Protein AF-A0A5N6TC69-F1 (afdb_monomer)

Organism: Aspergillus pseudotamarii (NCBI:txid132259)

Foldseek 3Di:
DDPPPQAFAEEEEQCVDPQNVVVVVVCVVPDPHHYHYHYPVPPDDLVPLVSLLVRCARHQEYEYPDDPLLPNLLSNLVSCLVNVHEYAYQNDHDPNSVVSNVVCVVSCVVSVYHYHYNCHVVVNVLVVVVCVVPVPPPDDDDDDDD

Solvent-accessible surface area (backbone atoms only — not comparable to full-atom values): 8397 Å² total; per-residue (Å²): 139,83,91,79,75,87,56,46,31,36,33,31,36,15,38,83,34,77,69,25,38,54,52,51,56,49,48,63,73,75,42,91,50,48,75,44,77,37,30,64,91,79,78,48,55,75,84,38,64,69,58,43,47,62,68,52,60,76,36,57,31,38,38,49,40,41,74,65,37,80,68,43,44,57,53,50,52,53,47,24,42,76,70,56,26,33,37,35,29,34,60,73,82,63,67,63,35,54,52,56,52,58,72,40,48,65,62,23,58,77,54,73,25,59,74,45,72,24,62,33,64,68,42,25,50,51,55,54,51,50,47,67,77,43,71,88,51,97,75,81,94,80,84,89,86,132

Secondary structure (DSSP, 8-state):
------PPPEEEESTTSHHHHHHHHHHHHH--PPEEEE-GGGT--TT-HHHHHHHHTT-SEEEE--S-HHHHHHHHHHHHHHHT--EEE---S-HHHHHHHHHTHHHHHHHT--EE---BTTTBHHHHHHHHHHTT-S--S-----

Structure (mmCIF, N/CA/C/O backbone):
data_AF-A0A5N6TC69-F1
#
_entry.id   AF-A0A5N6TC69-F1
#
loop_
_atom_site.group_PDB
_atom_site.id
_atom_site.type_symbol
_atom_site.label_atom_id
_atom_site.label_alt_id
_atom_site.label_comp_id
_atom_site.label_asym_id
_a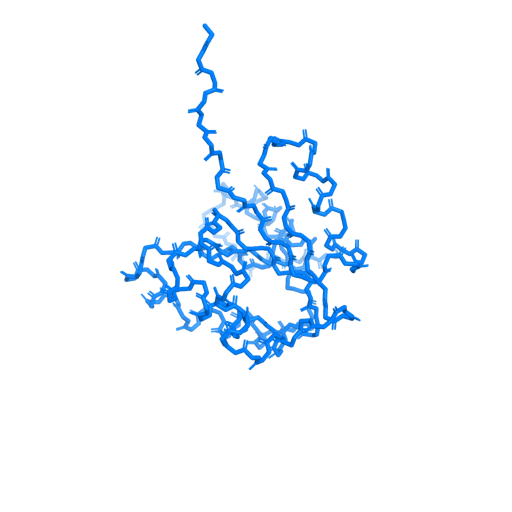tom_site.label_entity_id
_atom_site.label_seq_id
_atom_site.pdbx_PDB_ins_code
_atom_site.Cartn_x
_atom_site.Cartn_y
_atom_site.Cartn_z
_atom_site.occupancy
_atom_site.B_iso_or_equiv
_atom_site.auth_seq_id
_atom_site.auth_comp_id
_atom_site.auth_asym_id
_atom_site.auth_atom_id
_atom_site.pdbx_PDB_model_num
ATOM 1 N N . MET A 1 1 ? -5.296 34.365 -0.234 1.00 40.41 1 MET A N 1
ATOM 2 C CA . MET A 1 1 ? -5.367 33.098 -0.990 1.00 40.41 1 MET A CA 1
ATOM 3 C C . MET A 1 1 ? -3.948 32.595 -1.170 1.00 40.41 1 MET A C 1
ATOM 5 O O . MET A 1 1 ? -3.213 33.175 -1.954 1.00 40.41 1 MET A O 1
ATOM 9 N N . ALA A 1 2 ? -3.529 31.608 -0.386 1.00 43.78 2 ALA A N 1
ATOM 10 C CA . ALA A 1 2 ? -2.193 31.030 -0.484 1.00 43.78 2 ALA A CA 1
ATOM 11 C C . ALA A 1 2 ? -2.316 29.507 -0.371 1.00 43.78 2 ALA A C 1
ATOM 13 O O . ALA A 1 2 ? -2.024 28.937 0.669 1.00 43.78 2 ALA A O 1
ATOM 14 N N . ASN A 1 3 ? -2.798 28.858 -1.432 1.00 43.47 3 ASN A N 1
ATOM 15 C CA . ASN A 1 3 ? -2.672 27.408 -1.579 1.00 43.47 3 ASN A CA 1
ATOM 16 C C . ASN A 1 3 ? -1.522 27.147 -2.544 1.00 43.47 3 ASN A C 1
ATOM 18 O O . ASN A 1 3 ? -1.730 26.910 -3.727 1.00 43.47 3 ASN A O 1
ATOM 22 N N . ASN A 1 4 ? -0.301 27.262 -2.031 1.00 51.19 4 ASN A N 1
ATOM 23 C CA . ASN A 1 4 ? 0.877 26.765 -2.723 1.00 51.19 4 ASN A CA 1
ATOM 24 C C . ASN A 1 4 ? 1.661 25.857 -1.775 1.00 51.19 4 ASN A C 1
ATOM 26 O O . ASN A 1 4 ? 2.746 26.193 -1.313 1.00 51.19 4 ASN A O 1
ATOM 30 N N . THR A 1 5 ? 1.074 24.708 -1.447 1.00 54.47 5 THR A N 1
ATOM 31 C CA . THR A 1 5 ? 1.861 23.531 -1.095 1.00 54.47 5 THR A CA 1
ATOM 32 C C . THR A 1 5 ? 1.878 22.667 -2.344 1.00 54.47 5 THR A C 1
ATOM 34 O O . THR A 1 5 ? 0.860 22.115 -2.753 1.00 54.47 5 THR A O 1
ATOM 37 N N . ASN A 1 6 ? 3.028 22.620 -3.011 1.00 58.44 6 ASN A N 1
ATOM 38 C CA . ASN A 1 6 ? 3.256 21.694 -4.108 1.00 58.44 6 ASN A CA 1
ATOM 39 C C . ASN A 1 6 ? 3.176 20.276 -3.519 1.00 58.44 6 ASN A C 1
ATOM 41 O O . ASN A 1 6 ? 4.137 19.797 -2.914 1.00 58.44 6 ASN A O 1
ATOM 45 N N . SER A 1 7 ? 1.985 19.677 -3.550 1.00 83.06 7 SER A N 1
ATOM 46 C CA . SER A 1 7 ? 1.740 18.375 -2.938 1.00 83.06 7 SER A CA 1
ATOM 47 C C . SER A 1 7 ? 2.576 17.339 -3.676 1.00 83.06 7 SER A C 1
ATOM 49 O O . SER A 1 7 ? 2.543 17.281 -4.907 1.00 83.06 7 SER A O 1
ATOM 51 N N . LYS A 1 8 ? 3.366 16.556 -2.932 1.00 94.38 8 LYS A N 1
ATOM 52 C CA . LYS A 1 8 ? 4.186 15.496 -3.526 1.00 94.38 8 LYS A CA 1
ATOM 53 C C . LYS A 1 8 ? 3.281 14.529 -4.305 1.00 94.38 8 LYS A C 1
ATOM 55 O O . LYS A 1 8 ? 2.167 14.262 -3.847 1.00 94.38 8 LYS A O 1
ATOM 60 N N . PRO A 1 9 ? 3.736 13.992 -5.448 1.00 96.88 9 PRO A N 1
ATOM 61 C CA . PRO A 1 9 ? 2.902 13.121 -6.259 1.00 96.88 9 PRO A CA 1
ATOM 62 C C . PRO A 1 9 ? 2.558 11.822 -5.525 1.00 96.88 9 PRO A C 1
ATOM 64 O O . PRO A 1 9 ? 3.339 11.333 -4.706 1.00 96.88 9 PRO A O 1
ATOM 67 N N . VAL A 1 10 ? 1.406 11.244 -5.857 1.00 98.00 10 VAL A N 1
ATOM 68 C CA . VAL A 1 10 ? 1.040 9.877 -5.469 1.00 98.00 10 VAL A CA 1
ATOM 69 C C . VAL A 1 10 ? 1.337 8.960 -6.646 1.00 98.00 10 VAL A C 1
ATOM 71 O O . VAL A 1 10 ? 0.848 9.185 -7.755 1.00 98.00 10 VAL A O 1
ATOM 74 N N . VAL A 1 11 ? 2.156 7.941 -6.412 1.00 97.81 11 VAL A N 1
ATOM 75 C CA . VAL A 1 11 ? 2.563 6.979 -7.439 1.00 97.81 11 VAL A CA 1
ATOM 76 C C . VAL A 1 11 ? 1.712 5.726 -7.307 1.00 97.81 11 VAL A C 1
ATOM 78 O O . VAL A 1 11 ? 1.730 5.075 -6.269 1.00 97.81 11 VAL A O 1
ATOM 81 N N . PHE A 1 12 ? 0.996 5.371 -8.366 1.00 97.19 12 PHE A N 1
ATOM 82 C CA . PHE A 1 12 ? 0.217 4.142 -8.467 1.00 97.19 12 PHE A CA 1
ATOM 83 C C . PHE A 1 12 ? 0.959 3.148 -9.353 1.00 97.19 12 PHE A C 1
ATOM 85 O O . PHE A 1 12 ? 1.267 3.454 -10.505 1.00 97.19 12 PHE A O 1
ATOM 92 N N . ILE A 1 13 ? 1.219 1.954 -8.830 1.00 95.75 13 ILE A N 1
ATOM 93 C CA . ILE A 1 13 ? 1.836 0.843 -9.561 1.00 95.75 13 ILE A CA 1
ATOM 94 C C . ILE A 1 13 ? 0.754 -0.208 -9.826 1.00 95.75 13 ILE A C 1
ATOM 96 O O . ILE A 1 13 ? 0.066 -0.629 -8.900 1.00 95.75 13 ILE A O 1
ATOM 100 N N . GLY A 1 14 ? 0.589 -0.625 -11.082 1.00 94.19 14 GLY A N 1
ATOM 101 C CA . GLY A 1 14 ? -0.535 -1.466 -11.521 1.00 94.19 14 GLY A CA 1
ATOM 102 C C . GLY A 1 14 ? -1.787 -0.660 -11.862 1.00 94.19 14 GLY A C 1
ATOM 103 O O . GLY A 1 14 ? -2.903 -1.132 -11.662 1.00 94.19 14 GLY A O 1
ATOM 104 N N . ALA A 1 15 ? -1.617 0.587 -12.307 1.00 93.88 15 ALA A N 1
ATOM 105 C CA . ALA A 1 15 ? -2.705 1.541 -12.509 1.00 93.88 15 ALA A CA 1
ATOM 106 C C . ALA A 1 15 ? -3.722 1.136 -13.596 1.00 93.88 15 ALA A C 1
ATOM 108 O O . ALA A 1 15 ? -4.829 1.674 -13.604 1.00 93.88 15 ALA A O 1
ATOM 109 N N . ALA A 1 16 ? -3.390 0.197 -14.492 1.00 91.25 16 ALA A N 1
ATOM 110 C CA . ALA A 1 16 ? -4.341 -0.352 -15.462 1.00 91.25 16 ALA A CA 1
ATOM 111 C C . ALA A 1 16 ? -5.213 -1.478 -14.869 1.00 91.25 16 ALA A C 1
ATOM 113 O O . ALA A 1 16 ? -6.202 -1.881 -15.484 1.00 91.25 16 ALA A O 1
ATOM 114 N N . GLY A 1 17 ? -4.876 -1.981 -13.676 1.00 90.25 17 GLY A N 1
ATOM 115 C CA . GLY A 1 17 ? -5.646 -2.997 -12.966 1.00 90.25 17 GLY A CA 1
ATOM 116 C C . GLY A 1 17 ? -6.992 -2.475 -12.457 1.00 90.25 17 GLY A C 1
ATOM 117 O O . GLY A 1 17 ? -7.123 -1.320 -12.044 1.00 90.25 17 GLY A O 1
ATOM 118 N N . GLY A 1 18 ? -8.005 -3.348 -12.437 1.00 89.75 18 GLY A N 1
ATOM 119 C CA . GLY A 1 18 ? -9.372 -2.988 -12.042 1.00 89.75 18 GLY A CA 1
ATOM 120 C C . GLY A 1 18 ? -9.474 -2.387 -10.636 1.00 89.75 18 GLY A C 1
ATOM 121 O O . GLY A 1 18 ? -10.150 -1.374 -10.463 1.00 89.75 18 GLY A O 1
ATOM 122 N N . MET A 1 19 ? -8.761 -2.964 -9.660 1.00 87.88 19 MET A N 1
ATOM 123 C CA . MET A 1 19 ? -8.720 -2.462 -8.279 1.00 87.88 19 MET A CA 1
ATOM 124 C C . MET A 1 19 ? -7.999 -1.113 -8.181 1.00 87.88 19 MET A C 1
ATOM 126 O O . MET A 1 19 ? -8.542 -0.149 -7.640 1.00 87.88 19 MET A O 1
ATOM 130 N N . CYS A 1 20 ? -6.802 -1.014 -8.768 1.00 93.12 20 CYS A N 1
ATOM 131 C CA . CYS A 1 20 ? -5.991 0.201 -8.713 1.00 93.12 20 CYS A CA 1
ATOM 132 C C . CYS A 1 20 ? -6.689 1.388 -9.391 1.00 93.12 20 CYS A C 1
ATOM 134 O O . CYS A 1 20 ? -6.658 2.499 -8.865 1.00 93.12 20 CYS A O 1
ATOM 136 N N . ARG A 1 21 ? -7.416 1.155 -10.494 1.00 94.25 21 ARG A N 1
ATOM 137 C CA . ARG A 1 21 ? -8.233 2.182 -11.160 1.00 94.25 21 ARG A CA 1
ATOM 138 C C . ARG A 1 21 ? -9.231 2.840 -10.207 1.00 94.25 21 ARG A C 1
ATOM 140 O O . ARG A 1 21 ? -9.367 4.061 -10.222 1.00 94.25 21 ARG A O 1
ATOM 147 N N . VAL A 1 22 ? -9.911 2.061 -9.361 1.00 94.12 22 VAL A N 1
ATOM 148 C CA . VAL A 1 22 ? -10.863 2.614 -8.383 1.00 94.12 22 VAL A CA 1
ATOM 149 C C . VAL A 1 22 ? -10.138 3.522 -7.394 1.00 94.12 22 VAL A C 1
ATOM 151 O O . VAL A 1 22 ? -10.612 4.624 -7.125 1.00 94.12 22 VAL A O 1
ATOM 154 N N . ALA A 1 23 ? -8.971 3.114 -6.895 1.00 94.69 23 ALA A N 1
ATOM 155 C CA . ALA A 1 23 ? -8.173 3.954 -6.008 1.00 94.69 23 ALA A CA 1
ATOM 156 C C . ALA A 1 23 ? -7.714 5.248 -6.697 1.00 94.69 23 ALA A C 1
ATOM 158 O O . ALA A 1 23 ? -7.897 6.326 -6.134 1.00 94.69 23 ALA A O 1
ATOM 159 N N . VAL A 1 24 ? -7.220 5.171 -7.937 1.00 96.88 24 VAL A N 1
ATOM 160 C CA . VAL A 1 24 ? -6.846 6.345 -8.745 1.00 96.88 24 VAL A CA 1
ATOM 161 C C . VAL A 1 24 ? -8.017 7.324 -8.860 1.00 96.88 24 VAL A C 1
ATOM 163 O O . VAL A 1 24 ? -7.859 8.509 -8.573 1.00 96.88 24 VAL A O 1
ATOM 166 N N . GLU A 1 25 ? -9.213 6.843 -9.208 1.00 96.56 25 GLU A N 1
ATOM 167 C CA . GLU A 1 25 ? -10.413 7.682 -9.323 1.00 96.56 25 GLU A CA 1
ATOM 168 C C . GLU A 1 25 ? -10.809 8.336 -7.993 1.00 96.56 25 GLU A C 1
ATOM 170 O O . GLU A 1 25 ? -11.251 9.488 -7.970 1.00 96.56 25 GLU A O 1
ATOM 175 N N . ARG A 1 26 ? -10.669 7.618 -6.873 1.00 94.81 26 ARG A N 1
ATOM 176 C CA . ARG A 1 26 ? -10.972 8.150 -5.537 1.00 94.81 26 ARG A CA 1
ATOM 177 C C . ARG A 1 26 ? -9.966 9.224 -5.129 1.00 94.81 26 ARG A C 1
ATOM 179 O O . ARG A 1 26 ? -10.391 10.290 -4.691 1.00 94.81 26 ARG A O 1
ATOM 186 N N . PHE A 1 27 ? -8.671 8.996 -5.339 1.00 95.31 27 PHE A N 1
ATOM 187 C CA . PHE A 1 27 ? -7.624 9.982 -5.057 1.00 95.31 27 PHE A CA 1
ATOM 188 C C . PHE A 1 27 ? -7.741 11.227 -5.941 1.00 95.31 27 PHE A C 1
ATOM 190 O O . PHE A 1 27 ? -7.596 12.338 -5.431 1.00 95.31 27 PHE A O 1
ATOM 197 N N . ALA A 1 28 ? -8.068 11.061 -7.226 1.00 95.81 28 ALA A N 1
ATOM 198 C CA . ALA A 1 28 ? -8.297 12.172 -8.151 1.00 95.81 28 ALA A CA 1
ATOM 199 C C . ALA A 1 28 ? -9.479 13.062 -7.729 1.00 95.81 28 ALA A C 1
ATOM 201 O O . ALA A 1 28 ? -9.463 14.265 -7.961 1.00 95.81 28 ALA A O 1
ATOM 202 N N . LYS A 1 29 ? -10.512 12.478 -7.108 1.00 96.69 29 LYS A N 1
ATOM 203 C CA . LYS A 1 29 ? -11.674 13.221 -6.588 1.00 96.69 29 LYS A CA 1
ATOM 204 C C . LYS A 1 29 ? -11.414 13.856 -5.223 1.00 96.69 29 LYS A C 1
ATOM 206 O O . LYS A 1 29 ? -11.968 14.910 -4.934 1.00 96.69 29 LYS A O 1
ATOM 211 N N . ALA A 1 30 ? -10.629 13.197 -4.373 1.00 94.44 30 ALA A N 1
ATOM 212 C CA . ALA A 1 30 ? -10.425 13.595 -2.982 1.00 94.44 30 ALA A CA 1
ATOM 213 C C . ALA A 1 30 ? -9.209 14.511 -2.764 1.00 94.44 30 ALA A C 1
ATOM 215 O O . ALA A 1 30 ? -9.071 15.089 -1.688 1.00 94.44 30 ALA A O 1
ATOM 216 N N . SER A 1 31 ? -8.310 14.638 -3.745 1.00 91.62 31 SER A N 1
ATOM 217 C CA . SER A 1 31 ? -7.059 15.386 -3.600 1.00 91.62 31 SER A CA 1
ATOM 218 C C . SER A 1 31 ? -6.659 16.128 -4.877 1.00 91.62 31 SER A C 1
ATOM 220 O O . SER A 1 31 ? -7.016 15.725 -5.978 1.00 91.62 31 SER A O 1
ATOM 222 N N . ASN A 1 32 ? -5.848 17.179 -4.720 1.00 92.00 32 ASN A N 1
ATOM 223 C CA . ASN A 1 32 ? -5.200 17.899 -5.827 1.00 92.00 32 ASN A CA 1
ATOM 224 C C . ASN A 1 32 ? -3.755 17.419 -6.073 1.00 92.00 32 ASN A C 1
ATOM 226 O O . ASN A 1 32 ? -2.964 18.135 -6.686 1.00 92.00 32 ASN A O 1
ATOM 230 N N . ALA A 1 33 ? -3.364 16.265 -5.522 1.00 93.62 33 ALA A N 1
ATOM 231 C CA . ALA A 1 33 ? -2.020 15.736 -5.719 1.00 93.62 33 ALA A CA 1
ATOM 232 C C . ALA A 1 33 ? -1.826 15.317 -7.181 1.00 93.62 33 ALA A C 1
ATOM 234 O O . ALA A 1 33 ? -2.742 14.796 -7.819 1.00 93.62 33 ALA A O 1
ATOM 235 N N . GLN A 1 34 ? -0.618 15.508 -7.710 1.00 96.25 34 GLN A N 1
ATOM 236 C CA . GLN A 1 34 ? -0.263 14.927 -9.000 1.00 96.25 34 GLN A CA 1
ATOM 237 C C . GLN A 1 34 ? -0.294 13.398 -8.883 1.00 96.25 34 GLN A C 1
ATOM 239 O O . GLN A 1 34 ? 0.293 12.836 -7.960 1.00 96.25 34 GLN A O 1
ATOM 244 N N . LEU A 1 35 ? -0.952 12.722 -9.823 1.00 96.88 35 LEU A N 1
ATOM 245 C CA . LEU A 1 35 ? -0.998 11.262 -9.861 1.00 96.88 35 LEU A CA 1
ATOM 246 C C . LEU A 1 35 ? -0.040 10.757 -10.938 1.00 96.88 35 LEU A C 1
ATOM 248 O O . LEU A 1 35 ? -0.126 11.165 -12.097 1.00 96.88 35 LEU A O 1
ATOM 252 N N . VAL A 1 36 ? 0.871 9.871 -10.553 1.00 96.75 36 VAL A N 1
ATOM 253 C CA . VAL A 1 36 ? 1.778 9.175 -11.468 1.00 96.75 36 VAL A CA 1
ATOM 254 C C . VAL A 1 36 ? 1.263 7.755 -11.617 1.00 96.75 36 VAL A C 1
ATOM 256 O O . VAL A 1 36 ? 1.182 7.019 -10.638 1.00 96.75 36 VAL A O 1
ATOM 259 N N . LEU A 1 37 ? 0.880 7.384 -12.835 1.00 95.50 37 LEU A N 1
ATOM 260 C CA . LEU A 1 37 ? 0.262 6.096 -13.130 1.00 95.50 37 LEU A CA 1
ATOM 261 C C . LEU A 1 37 ? 1.267 5.217 -13.869 1.00 95.50 37 LEU A C 1
ATOM 263 O O . LEU A 1 37 ? 1.665 5.538 -14.988 1.00 95.50 37 LEU A O 1
ATOM 267 N N . ALA A 1 38 ? 1.672 4.117 -13.247 1.00 94.50 38 ALA A N 1
ATOM 268 C CA . ALA A 1 38 ? 2.571 3.135 -13.829 1.00 94.50 38 ALA A CA 1
ATOM 269 C C . ALA A 1 38 ? 1.915 1.755 -13.832 1.00 94.50 38 ALA A C 1
ATOM 271 O O . ALA A 1 38 ? 1.142 1.409 -12.938 1.00 94.50 38 ALA A O 1
ATOM 272 N N . ASP A 1 39 ? 2.234 0.949 -14.837 1.00 92.50 39 ASP A N 1
ATOM 273 C CA . ASP A 1 39 ? 1.696 -0.397 -14.973 1.00 92.50 39 ASP A CA 1
ATOM 274 C C . ASP A 1 39 ? 2.782 -1.369 -15.430 1.00 92.50 39 ASP A C 1
ATOM 276 O O . ASP A 1 39 ? 3.715 -0.992 -16.143 1.00 92.50 39 ASP A O 1
ATOM 280 N N . LEU A 1 40 ? 2.655 -2.631 -15.023 1.00 84.38 40 LEU A N 1
ATOM 281 C CA . LEU A 1 40 ? 3.614 -3.670 -15.397 1.00 84.38 40 LEU A CA 1
ATOM 282 C C . LEU A 1 40 ? 3.572 -3.960 -16.908 1.00 84.38 40 LEU A C 1
ATOM 284 O O . LEU A 1 40 ? 4.568 -4.385 -17.487 1.00 84.38 40 LEU A O 1
ATOM 288 N N . ASN A 1 41 ? 2.443 -3.676 -17.567 1.00 78.00 41 ASN A N 1
ATOM 289 C CA . ASN A 1 41 ? 2.247 -3.920 -18.996 1.00 78.00 41 ASN A CA 1
ATOM 290 C C . ASN A 1 41 ? 2.888 -2.863 -19.912 1.00 78.00 41 ASN A C 1
ATOM 292 O O . ASN A 1 41 ? 2.927 -3.057 -21.125 1.00 78.00 41 ASN A O 1
ATOM 296 N N . THR A 1 42 ? 3.370 -1.737 -19.373 1.00 66.88 42 THR A N 1
ATOM 297 C CA . THR A 1 42 ? 3.802 -0.572 -20.171 1.00 66.88 42 THR A CA 1
ATOM 298 C C . THR A 1 42 ? 5.301 -0.263 -20.084 1.00 66.88 42 THR A C 1
ATOM 300 O O . THR A 1 42 ? 5.710 0.799 -20.544 1.00 66.88 42 THR A O 1
ATOM 303 N N . ALA A 1 43 ? 6.105 -1.221 -19.586 1.00 68.75 43 ALA A N 1
ATOM 304 C CA . ALA A 1 43 ? 7.579 -1.233 -19.453 1.00 68.75 43 ALA A CA 1
ATOM 305 C C . ALA A 1 43 ? 8.155 -1.063 -18.032 1.00 68.75 43 ALA A C 1
ATOM 307 O O . ALA A 1 43 ? 9.377 -1.012 -17.879 1.00 68.75 43 ALA A O 1
ATOM 308 N N . LEU A 1 44 ? 7.329 -1.036 -16.980 1.00 77.19 44 LEU A N 1
ATOM 309 C CA . LEU A 1 44 ? 7.839 -1.121 -15.609 1.00 77.19 44 LEU A CA 1
ATOM 310 C C . LEU A 1 44 ? 8.091 -2.584 -15.222 1.00 77.19 44 LEU A C 1
ATOM 312 O O . LEU A 1 44 ? 7.151 -3.349 -15.024 1.00 77.19 44 LEU A O 1
ATOM 316 N N . ASN A 1 45 ? 9.358 -2.954 -15.033 1.00 82.38 45 ASN A N 1
ATOM 317 C CA . ASN A 1 45 ? 9.708 -4.169 -14.303 1.00 82.38 45 ASN A CA 1
ATOM 318 C C . ASN A 1 45 ? 9.805 -3.835 -12.800 1.00 82.38 45 ASN A C 1
ATOM 320 O O . ASN A 1 45 ? 10.732 -3.123 -12.414 1.00 82.38 45 ASN A O 1
ATOM 324 N N . PRO A 1 46 ? 8.903 -4.339 -11.936 1.00 75.75 46 PRO A N 1
ATOM 325 C CA . PRO A 1 46 ? 8.915 -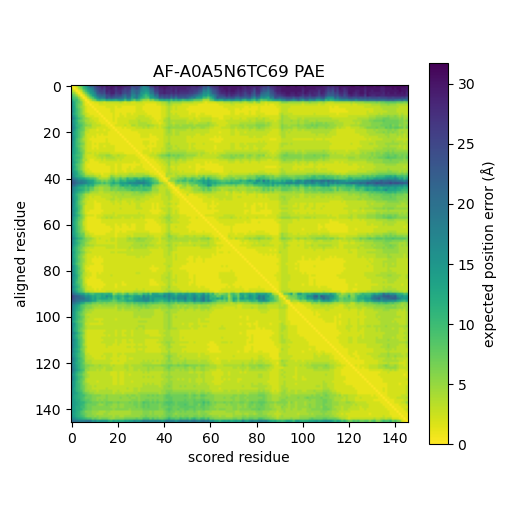4.017 -10.510 1.00 75.75 46 PRO A CA 1
ATOM 326 C C . PRO A 1 46 ? 10.076 -4.705 -9.772 1.00 75.75 46 PRO A C 1
ATOM 328 O O . PRO A 1 46 ? 10.359 -4.366 -8.628 1.00 75.75 46 PRO A O 1
ATOM 331 N N . PHE A 1 47 ? 10.757 -5.650 -10.431 1.00 85.12 47 PHE A N 1
ATOM 332 C CA . PHE A 1 47 ? 11.957 -6.324 -9.935 1.00 85.12 47 PHE A CA 1
ATOM 333 C C . PHE A 1 47 ? 13.254 -5.607 -10.338 1.00 85.12 47 PHE A C 1
ATOM 335 O O . PHE A 1 47 ? 14.329 -5.999 -9.893 1.00 85.12 47 PHE A O 1
ATOM 342 N N . ASP A 1 48 ? 13.180 -4.566 -11.174 1.00 91.06 48 ASP A N 1
ATOM 343 C CA . ASP A 1 48 ? 14.304 -3.656 -11.389 1.00 91.06 48 ASP A CA 1
ATOM 344 C C . ASP A 1 48 ? 14.284 -2.593 -10.285 1.00 91.06 48 ASP A C 1
ATOM 346 O O . ASP A 1 48 ? 13.566 -1.593 -10.360 1.00 91.06 48 ASP A O 1
ATOM 350 N N . GLU A 1 49 ? 15.093 -2.820 -9.250 1.00 90.94 49 GLU A N 1
ATOM 351 C CA . GLU A 1 49 ? 15.213 -1.927 -8.093 1.00 90.94 49 GLU A CA 1
ATOM 352 C C . GLU A 1 49 ? 15.552 -0.487 -8.494 1.00 90.94 49 GLU A C 1
ATOM 354 O O . GLU A 1 49 ? 15.038 0.465 -7.907 1.00 90.94 49 GLU A O 1
ATOM 359 N N . SER A 1 50 ? 16.384 -0.304 -9.524 1.00 92.19 50 SER A N 1
ATOM 360 C CA . SER A 1 50 ? 16.781 1.025 -9.986 1.00 92.19 50 SER A CA 1
ATOM 361 C C . SER A 1 50 ? 15.639 1.730 -10.713 1.00 92.19 50 SER A C 1
ATOM 363 O O . SER A 1 50 ? 15.452 2.937 -10.546 1.00 92.19 50 SER A O 1
ATOM 365 N N . ALA A 1 51 ? 14.866 1.004 -11.522 1.00 92.25 51 ALA A N 1
ATOM 366 C CA . ALA A 1 51 ? 13.670 1.547 -12.158 1.00 92.25 51 ALA A CA 1
ATOM 367 C C . ALA A 1 51 ? 12.599 1.908 -11.126 1.00 92.25 51 ALA A C 1
ATOM 369 O O . ALA A 1 51 ? 12.045 3.007 -11.191 1.00 92.25 51 ALA A O 1
ATOM 370 N N . LEU A 1 52 ? 12.364 1.034 -10.147 1.00 94.00 52 LEU A N 1
ATOM 371 C CA . LEU A 1 52 ? 11.406 1.265 -9.073 1.00 94.00 52 LEU A CA 1
ATOM 372 C C . LEU A 1 52 ? 11.804 2.471 -8.213 1.00 94.00 52 LEU A C 1
ATOM 374 O O . LEU A 1 52 ? 10.980 3.355 -7.991 1.00 94.00 52 LEU A O 1
ATOM 378 N N . ALA A 1 53 ? 13.073 2.569 -7.808 1.00 95.25 53 ALA A N 1
ATOM 379 C CA . ALA A 1 53 ? 13.584 3.704 -7.041 1.00 95.25 53 ALA A CA 1
ATOM 380 C C . ALA A 1 53 ? 13.438 5.036 -7.797 1.00 95.25 53 ALA A C 1
ATOM 382 O O . ALA A 1 53 ? 13.039 6.041 -7.206 1.00 95.25 53 ALA A O 1
ATOM 383 N N . ARG A 1 54 ? 13.711 5.051 -9.111 1.00 94.81 54 ARG A N 1
ATOM 384 C CA . ARG A 1 54 ? 13.490 6.239 -9.954 1.00 94.81 54 ARG A CA 1
ATOM 385 C C . ARG A 1 54 ? 12.014 6.611 -10.045 1.00 94.81 54 ARG A C 1
ATOM 387 O O . ARG A 1 54 ? 11.697 7.793 -9.982 1.00 94.81 54 ARG A O 1
ATOM 394 N N . LEU A 1 55 ? 11.133 5.623 -10.196 1.00 95.44 55 LEU A N 1
ATOM 395 C CA . LEU A 1 55 ? 9.694 5.842 -10.325 1.00 95.44 55 LEU A CA 1
ATOM 396 C C . LEU A 1 55 ? 9.092 6.469 -9.062 1.00 95.44 55 LEU A C 1
ATOM 398 O O . LEU A 1 55 ? 8.296 7.399 -9.164 1.00 95.44 55 LEU A O 1
ATOM 402 N N . ILE A 1 56 ? 9.455 5.959 -7.883 1.00 96.75 56 ILE A N 1
ATOM 403 C CA . ILE A 1 56 ? 8.873 6.422 -6.615 1.00 96.75 56 ILE A CA 1
ATOM 404 C C . ILE A 1 56 ? 9.571 7.667 -6.056 1.00 96.75 56 ILE A C 1
ATOM 406 O O . ILE A 1 56 ? 9.071 8.281 -5.117 1.00 96.75 56 ILE A O 1
ATOM 410 N N . GLY A 1 57 ? 10.728 8.048 -6.602 1.00 96.62 57 GLY A N 1
ATOM 411 C CA . GLY A 1 57 ? 11.558 9.135 -6.092 1.00 96.62 57 GLY A CA 1
ATOM 412 C C . GLY A 1 57 ? 10.791 10.450 -5.920 1.00 96.62 57 GLY A C 1
ATOM 413 O O . GLY A 1 57 ? 10.258 11.011 -6.872 1.00 96.62 57 GLY A O 1
ATOM 414 N N . GLY A 1 58 ? 10.756 10.965 -4.688 1.00 95.62 58 GLY A N 1
ATOM 415 C CA . GLY A 1 58 ? 10.077 12.223 -4.360 1.00 95.62 58 GLY A CA 1
ATOM 416 C C . GLY A 1 58 ? 8.559 12.118 -4.175 1.00 95.62 58 GLY A C 1
ATOM 417 O O . GLY A 1 58 ? 7.928 13.137 -3.885 1.00 95.62 58 GLY A O 1
ATOM 418 N N . ALA A 1 59 ? 7.976 10.920 -4.285 1.00 98.06 59 ALA A N 1
ATOM 419 C CA . ALA A 1 59 ? 6.559 10.697 -4.027 1.00 98.06 59 ALA A CA 1
ATOM 420 C C . ALA A 1 59 ? 6.175 10.989 -2.567 1.00 98.06 59 ALA A C 1
ATOM 422 O O . ALA A 1 59 ? 6.985 10.911 -1.639 1.00 98.06 59 ALA A O 1
ATOM 423 N N . GLY A 1 60 ? 4.912 11.362 -2.373 1.00 97.50 60 GLY A N 1
ATOM 424 C CA . GLY A 1 60 ? 4.290 11.508 -1.058 1.00 97.50 60 GLY A CA 1
ATOM 425 C C . GLY A 1 60 ? 3.688 10.202 -0.547 1.00 97.50 60 GLY A C 1
ATOM 426 O O . GLY A 1 60 ? 3.555 10.029 0.659 1.00 97.50 60 GLY A O 1
ATOM 427 N N . LEU A 1 61 ? 3.338 9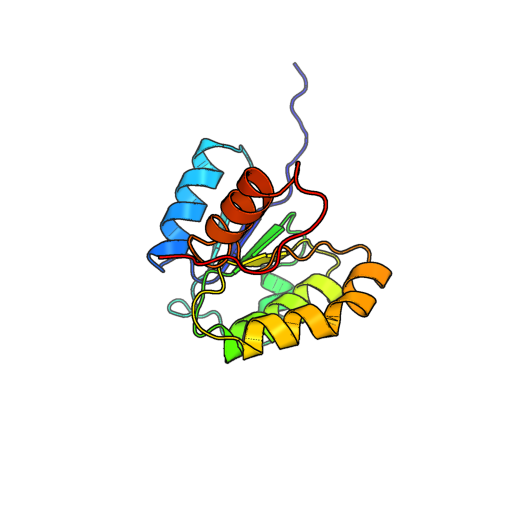.299 -1.464 1.00 98.12 61 LEU A N 1
ATOM 428 C CA . LEU A 1 61 ? 2.760 7.988 -1.197 1.00 98.12 61 LEU A CA 1
ATOM 429 C C . LEU A 1 61 ? 2.972 7.097 -2.425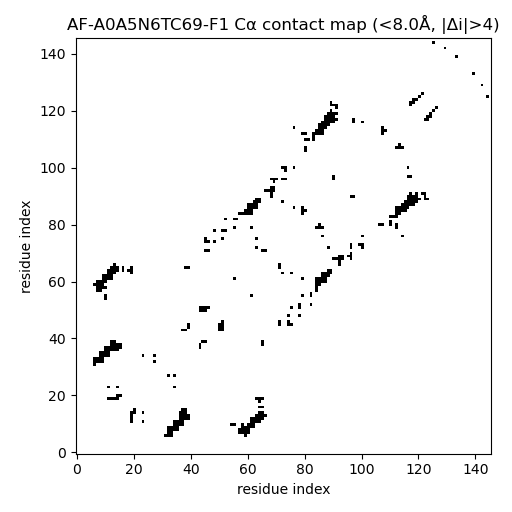 1.00 98.12 61 LEU A C 1
ATOM 431 O O . LEU A 1 61 ? 2.827 7.561 -3.560 1.00 98.12 61 LEU A O 1
ATOM 435 N N . VAL A 1 62 ? 3.264 5.822 -2.188 1.00 98.12 62 VAL A N 1
ATOM 436 C CA . VAL A 1 62 ? 3.214 4.766 -3.203 1.00 98.12 62 VAL A CA 1
ATOM 437 C C . VAL A 1 62 ? 2.017 3.867 -2.918 1.00 98.12 62 VAL A C 1
ATOM 439 O O . VAL A 1 62 ? 1.863 3.378 -1.803 1.00 98.12 62 VAL A O 1
ATOM 442 N N . VAL A 1 63 ? 1.183 3.649 -3.932 1.00 97.69 63 VAL A N 1
ATOM 443 C CA . VAL A 1 63 ? 0.037 2.738 -3.906 1.00 97.69 63 VAL A CA 1
ATOM 444 C C . VAL A 1 63 ? 0.332 1.550 -4.819 1.00 97.69 63 VAL A C 1
ATOM 446 O O . VAL A 1 63 ? 0.442 1.711 -6.039 1.00 97.69 63 VAL A O 1
ATOM 449 N N . LEU A 1 64 ? 0.453 0.353 -4.246 1.00 95.94 64 LEU A N 1
ATOM 450 C CA . LEU A 1 64 ? 0.650 -0.884 -4.994 1.00 95.94 64 LEU A CA 1
ATOM 451 C C . LEU A 1 64 ? -0.690 -1.583 -5.262 1.00 95.94 64 LEU A C 1
ATOM 453 O O . LEU A 1 64 ? -1.302 -2.200 -4.390 1.00 95.94 64 LEU A O 1
ATOM 457 N N . GLY A 1 65 ? -1.108 -1.534 -6.522 1.00 94.44 65 GLY A N 1
ATOM 458 C CA . GLY A 1 65 ? -2.239 -2.280 -7.071 1.00 94.44 65 GLY A CA 1
ATOM 459 C C . GLY A 1 65 ? -1.833 -3.352 -8.087 1.00 94.44 65 GLY A C 1
ATOM 460 O O . GLY A 1 65 ? -2.683 -3.806 -8.848 1.00 94.44 65 GLY A O 1
ATOM 461 N N . ALA A 1 66 ? -0.545 -3.707 -8.156 1.00 91.69 66 ALA A N 1
ATOM 462 C CA . ALA A 1 66 ? -0.011 -4.671 -9.113 1.00 91.69 66 ALA A CA 1
ATOM 463 C C . ALA A 1 66 ? 0.230 -6.033 -8.451 1.00 91.69 66 ALA A C 1
ATOM 465 O O . ALA A 1 66 ? 1.226 -6.200 -7.749 1.00 91.69 66 ALA A O 1
ATOM 466 N N . GLY A 1 67 ? -0.651 -7.004 -8.700 1.00 88.50 67 GLY A N 1
ATOM 467 C CA . GLY A 1 67 ? -0.422 -8.406 -8.339 1.00 88.50 67 GLY A CA 1
ATOM 468 C C . GLY A 1 67 ? 0.559 -9.120 -9.292 1.00 88.50 67 GLY A C 1
ATOM 469 O O . GLY A 1 67 ? 0.916 -8.570 -10.340 1.00 88.50 67 GLY A O 1
ATOM 470 N N . PRO A 1 68 ? 0.992 -10.355 -8.968 1.00 90.38 68 PRO A N 1
ATOM 471 C CA . PRO A 1 68 ? 0.683 -11.093 -7.738 1.00 90.38 68 PRO A CA 1
ATOM 472 C C . PRO A 1 68 ? 1.467 -10.552 -6.530 1.00 90.38 68 PRO A C 1
ATOM 474 O O . PRO A 1 68 ? 2.691 -10.380 -6.606 1.00 90.38 68 PRO A O 1
ATOM 477 N N . TYR A 1 69 ? 0.778 -10.314 -5.412 1.00 90.44 69 TYR A N 1
ATOM 478 C CA . TYR A 1 69 ? 1.344 -9.621 -4.247 1.00 90.44 69 TYR A CA 1
ATOM 479 C C . TYR A 1 69 ? 2.479 -10.382 -3.550 1.00 90.44 69 TYR A C 1
ATOM 481 O O . TYR A 1 69 ? 3.450 -9.734 -3.144 1.00 90.44 69 TYR A O 1
ATOM 489 N N . ALA A 1 70 ? 2.463 -11.724 -3.544 1.00 88.81 70 ALA A N 1
ATOM 490 C CA . ALA A 1 70 ? 3.598 -12.567 -3.139 1.00 88.81 70 ALA A CA 1
ATOM 491 C C . ALA A 1 70 ? 4.941 -12.160 -3.767 1.00 88.81 70 ALA A C 1
ATOM 493 O O . ALA A 1 70 ? 6.001 -12.423 -3.200 1.00 88.81 70 ALA A O 1
ATOM 494 N N . LYS A 1 71 ? 4.924 -11.548 -4.959 1.00 89.88 71 LYS A N 1
ATOM 495 C CA . LYS A 1 71 ? 6.142 -11.139 -5.669 1.00 89.88 71 LYS A CA 1
ATOM 496 C C . LYS A 1 71 ? 6.373 -9.636 -5.629 1.00 89.88 71 LYS A C 1
ATOM 498 O O . LYS A 1 71 ? 7.519 -9.209 -5.549 1.00 89.88 71 LYS A O 1
ATOM 503 N N . THR A 1 72 ? 5.318 -8.836 -5.734 1.00 91.94 72 THR A N 1
ATOM 504 C CA . THR A 1 72 ? 5.436 -7.386 -5.942 1.00 91.94 72 THR A CA 1
ATOM 505 C C . THR A 1 72 ? 5.471 -6.585 -4.643 1.00 91.94 72 THR A C 1
ATOM 507 O O . THR A 1 72 ? 6.124 -5.542 -4.611 1.00 91.94 72 THR A O 1
ATOM 510 N N . SER A 1 73 ? 4.836 -7.069 -3.568 1.00 93.12 73 SER A N 1
ATOM 511 C CA . SER A 1 73 ? 4.723 -6.331 -2.301 1.00 93.12 73 SER A CA 1
ATOM 512 C C . SER A 1 73 ? 6.082 -6.142 -1.625 1.00 93.12 73 SER A C 1
ATOM 514 O O . SER A 1 73 ? 6.484 -5.014 -1.341 1.00 93.12 73 SER A O 1
ATOM 516 N N . HIS A 1 74 ? 6.860 -7.217 -1.449 1.00 93.56 74 HIS A N 1
ATOM 517 C CA . HIS A 1 74 ? 8.134 -7.133 -0.727 1.00 93.56 74 HIS A CA 1
ATOM 518 C C . HIS A 1 74 ? 9.152 -6.161 -1.371 1.00 93.56 74 HIS A C 1
ATOM 520 O O . HIS A 1 74 ? 9.659 -5.290 -0.655 1.00 93.56 74 HIS A O 1
ATOM 526 N N . PRO A 1 75 ? 9.421 -6.210 -2.696 1.00 94.50 75 PRO A N 1
ATOM 527 C CA . PRO A 1 75 ? 10.277 -5.218 -3.351 1.00 94.50 75 PRO A CA 1
ATOM 528 C C . PRO A 1 75 ? 9.750 -3.784 -3.217 1.00 94.50 75 PRO A C 1
ATOM 530 O O . PRO A 1 75 ? 10.528 -2.865 -2.953 1.00 94.50 75 PRO A O 1
ATOM 533 N N . ALA A 1 76 ? 8.433 -3.582 -3.342 1.00 95.44 76 ALA A N 1
ATOM 534 C CA . ALA A 1 76 ? 7.819 -2.263 -3.215 1.00 95.44 76 ALA A CA 1
ATOM 535 C C . ALA A 1 76 ? 7.974 -1.686 -1.802 1.00 95.44 76 ALA A C 1
ATOM 537 O O . ALA A 1 76 ? 8.396 -0.537 -1.657 1.00 95.44 76 ALA A O 1
ATOM 538 N N . VAL A 1 77 ? 7.718 -2.486 -0.763 1.00 96.62 77 VAL A N 1
ATOM 539 C CA . VAL A 1 77 ? 7.902 -2.082 0.638 1.00 96.62 77 VAL A CA 1
ATOM 540 C C . VAL A 1 77 ? 9.365 -1.734 0.914 1.00 96.62 77 VAL A C 1
ATOM 542 O O . VAL A 1 77 ? 9.640 -0.669 1.466 1.00 96.62 77 VAL A O 1
ATOM 545 N N . LYS A 1 78 ? 10.322 -2.570 0.486 1.00 97.25 78 LYS A N 1
ATOM 546 C CA . LYS A 1 78 ? 11.761 -2.297 0.666 1.00 97.25 78 LYS A CA 1
ATOM 547 C C . LYS A 1 78 ? 12.191 -1.003 -0.024 1.00 97.25 78 LYS A C 1
ATOM 549 O O . LYS A 1 78 ? 12.905 -0.205 0.584 1.00 97.25 78 LYS A O 1
ATOM 554 N N . ALA A 1 79 ? 11.724 -0.763 -1.249 1.00 97.12 79 ALA A N 1
ATOM 555 C CA . ALA A 1 79 ? 12.000 0.477 -1.969 1.00 97.12 79 ALA A CA 1
ATOM 556 C C . ALA A 1 79 ? 11.412 1.701 -1.244 1.00 97.12 79 ALA A C 1
ATOM 558 O O . ALA A 1 79 ? 12.090 2.719 -1.105 1.00 97.12 79 ALA A O 1
ATOM 559 N N . CYS A 1 80 ? 10.188 1.591 -0.723 1.00 98.38 80 CYS A N 1
ATOM 560 C CA . CYS A 1 80 ? 9.530 2.654 0.038 1.00 98.38 80 CYS A CA 1
AT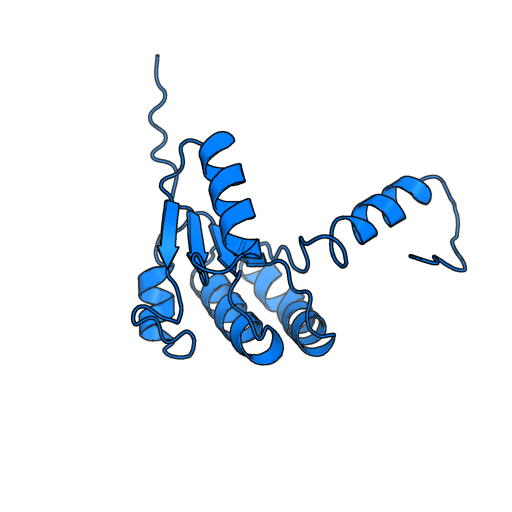OM 561 C C . CYS A 1 80 ? 10.256 2.968 1.353 1.00 98.38 80 CYS A C 1
ATOM 563 O O . CYS A 1 80 ? 10.493 4.138 1.654 1.00 98.38 80 CYS A O 1
ATOM 565 N N . ILE A 1 81 ? 10.684 1.945 2.100 1.00 98.38 81 ILE A N 1
ATOM 566 C CA . ILE A 1 81 ? 11.494 2.111 3.315 1.00 98.38 81 ILE A CA 1
ATOM 567 C C . ILE A 1 81 ? 12.810 2.824 2.985 1.00 98.38 81 ILE A C 1
ATOM 569 O O . ILE A 1 81 ? 13.136 3.833 3.614 1.00 98.38 81 ILE A O 1
ATOM 573 N N . ALA A 1 82 ? 13.536 2.352 1.967 1.00 98.00 82 ALA A N 1
ATOM 574 C CA . ALA A 1 82 ? 14.808 2.939 1.549 1.00 98.00 82 ALA A CA 1
ATOM 575 C C . ALA A 1 82 ? 14.658 4.406 1.105 1.00 98.00 82 ALA A C 1
ATOM 577 O O . ALA A 1 82 ? 15.489 5.250 1.442 1.00 98.00 82 ALA A O 1
ATOM 578 N N . ALA A 1 83 ? 13.575 4.726 0.392 1.00 97.75 83 ALA A N 1
ATOM 579 C CA . ALA A 1 83 ? 13.268 6.077 -0.068 1.00 97.75 83 ALA A CA 1
ATOM 580 C C . ALA A 1 83 ? 12.629 6.975 1.011 1.00 97.75 83 ALA A C 1
ATOM 582 O O . ALA A 1 83 ? 12.477 8.178 0.791 1.00 97.75 83 ALA A O 1
ATOM 583 N N . ARG A 1 84 ? 12.265 6.413 2.171 1.00 98.25 84 ARG A N 1
ATOM 584 C CA . ARG A 1 84 ? 11.465 7.051 3.229 1.00 98.25 84 ARG A CA 1
ATOM 585 C C . ARG A 1 84 ? 10.115 7.590 2.745 1.00 98.25 84 ARG A C 1
ATOM 587 O O . ARG A 1 84 ? 9.746 8.730 3.033 1.00 98.25 84 ARG A O 1
ATOM 594 N N . ILE A 1 85 ? 9.385 6.774 1.991 1.00 98.50 85 ILE A N 1
ATOM 595 C CA . ILE A 1 85 ? 8.097 7.129 1.388 1.00 98.50 85 ILE A CA 1
ATOM 596 C C . ILE A 1 85 ? 7.002 6.217 1.953 1.00 98.50 85 ILE A C 1
ATOM 598 O O . ILE A 1 85 ? 7.194 5.005 1.964 1.00 98.50 85 ILE A O 1
ATOM 602 N N . PRO A 1 86 ? 5.861 6.767 2.412 1.00 98.44 86 PRO A N 1
ATOM 603 C CA . PRO A 1 86 ? 4.694 5.982 2.802 1.00 98.44 86 PRO A CA 1
ATOM 604 C C . PRO A 1 86 ? 4.255 4.984 1.731 1.00 98.44 86 PRO A C 1
ATOM 606 O O . PRO A 1 86 ? 4.280 5.289 0.536 1.00 98.44 86 PRO A O 1
ATOM 609 N N . TYR A 1 87 ? 3.785 3.824 2.175 1.00 98.19 87 TYR A N 1
ATOM 610 C CA . TYR A 1 87 ? 3.327 2.741 1.310 1.00 98.19 87 TYR A CA 1
ATOM 611 C C . TYR A 1 87 ? 1.887 2.351 1.638 1.00 98.19 87 TYR A C 1
ATOM 613 O O . TYR A 1 87 ? 1.520 2.301 2.812 1.00 98.19 87 TYR A O 1
ATOM 621 N N . LEU A 1 88 ? 1.099 2.041 0.611 1.00 96.88 88 LEU A N 1
ATOM 622 C CA . LEU A 1 88 ? -0.234 1.460 0.726 1.00 96.88 88 LEU A CA 1
ATOM 623 C C . LEU A 1 88 ? -0.425 0.347 -0.308 1.00 96.88 88 LEU A C 1
ATOM 625 O O . LEU A 1 88 ? -0.030 0.506 -1.462 1.00 96.88 88 LEU A O 1
ATOM 629 N N . ASP A 1 89 ? -1.096 -0.740 0.064 1.00 95.19 89 ASP A N 1
ATOM 630 C CA . ASP A 1 89 ? -1.577 -1.751 -0.881 1.00 95.19 89 ASP A CA 1
ATOM 631 C C . ASP A 1 89 ? -2.979 -2.264 -0.543 1.00 95.19 89 ASP A C 1
ATOM 633 O O . ASP A 1 89 ? -3.557 -1.909 0.483 1.00 95.19 89 ASP A O 1
ATOM 637 N N . PHE A 1 90 ? -3.549 -3.065 -1.444 1.00 91.81 90 PHE A N 1
ATOM 638 C CA . PHE A 1 90 ? -4.847 -3.723 -1.240 1.00 91.81 90 PHE A CA 1
ATOM 639 C C . PHE A 1 90 ? -4.711 -5.166 -0.750 1.00 91.81 90 PHE A C 1
ATOM 641 O O . PHE A 1 90 ? -5.675 -5.680 -0.202 1.00 91.81 90 PHE A O 1
ATOM 648 N N . ASN A 1 91 ? -3.529 -5.755 -0.967 1.00 79.31 91 ASN A N 1
ATOM 649 C CA . ASN A 1 91 ? -3.121 -7.137 -0.723 1.00 79.31 91 ASN A CA 1
ATOM 650 C C . ASN A 1 91 ? -4.259 -8.140 -0.441 1.00 79.31 91 ASN A C 1
ATOM 652 O O . ASN A 1 91 ? -4.635 -8.336 0.711 1.00 79.31 91 ASN A O 1
ATOM 656 N N . ASP A 1 92 ? -4.766 -8.770 -1.502 1.00 70.25 92 ASP A N 1
ATOM 657 C CA . ASP A 1 92 ? -5.955 -9.646 -1.491 1.00 70.25 92 ASP A CA 1
ATOM 658 C C . ASP A 1 92 ? -5.609 -11.134 -1.731 1.00 70.25 92 ASP A C 1
ATOM 660 O O . ASP A 1 92 ? -6.443 -12.020 -1.582 1.00 70.25 92 ASP A O 1
ATOM 664 N N . ASP A 1 93 ? -4.363 -11.437 -2.113 1.00 67.31 93 ASP A N 1
ATOM 665 C CA . ASP A 1 93 ? -4.070 -12.716 -2.771 1.00 67.31 93 ASP A CA 1
ATOM 666 C C . ASP A 1 93 ? -3.488 -13.792 -1.833 1.00 67.31 93 ASP A C 1
ATOM 668 O O . ASP A 1 93 ? -3.705 -14.981 -2.078 1.00 67.31 93 ASP A O 1
ATOM 672 N N . ASP A 1 94 ? -2.722 -13.422 -0.793 1.00 73.56 94 ASP A N 1
ATOM 673 C CA . ASP A 1 94 ? -1.978 -14.402 0.012 1.00 73.56 94 ASP A CA 1
ATOM 674 C C . ASP A 1 94 ? -1.537 -13.926 1.418 1.00 73.56 94 ASP A C 1
ATOM 676 O O . ASP A 1 94 ? -1.415 -12.734 1.722 1.00 73.56 94 ASP A O 1
ATOM 680 N N . VAL A 1 95 ? -1.296 -14.895 2.310 1.00 84.38 95 VAL A N 1
ATOM 681 C CA . VAL A 1 95 ? -0.850 -14.658 3.697 1.00 84.38 95 VAL A CA 1
ATOM 682 C C . VAL A 1 95 ? 0.637 -14.294 3.730 1.00 84.38 95 VAL A C 1
ATOM 684 O O . VAL A 1 95 ? 1.078 -13.504 4.571 1.00 84.38 95 VAL A O 1
ATOM 687 N N . GLU A 1 96 ? 1.416 -14.849 2.808 1.00 88.75 96 GLU A N 1
ATOM 688 C CA . GLU A 1 96 ? 2.866 -14.742 2.727 1.00 88.75 96 GLU A CA 1
ATOM 689 C C . GLU A 1 96 ? 3.338 -13.296 2.537 1.00 88.75 96 GLU A C 1
ATOM 691 O O . GLU A 1 96 ? 4.257 -12.849 3.223 1.00 88.75 96 GLU A O 1
ATOM 696 N N . SER A 1 97 ? 2.700 -12.533 1.654 1.00 88.12 97 SER A N 1
ATOM 697 C CA . SER A 1 97 ? 2.994 -11.115 1.419 1.00 88.12 97 SER A CA 1
ATOM 698 C C . SER A 1 97 ? 2.691 -10.254 2.647 1.00 88.12 97 SER A C 1
ATOM 700 O O . SER A 1 97 ? 3.499 -9.393 3.006 1.00 88.12 97 SER A O 1
ATOM 702 N N . THR A 1 98 ? 1.594 -10.536 3.359 1.00 90.44 98 THR A N 1
ATOM 703 C CA . THR A 1 98 ? 1.263 -9.869 4.628 1.00 90.44 98 THR A CA 1
ATOM 704 C C . THR A 1 98 ? 2.325 -10.170 5.684 1.00 90.44 98 THR A C 1
ATOM 706 O O . THR A 1 98 ? 2.854 -9.254 6.314 1.00 90.44 98 THR A O 1
ATOM 709 N N . GLN A 1 99 ? 2.705 -11.439 5.852 1.00 92.50 99 GLN A N 1
ATOM 710 C CA . GLN A 1 99 ? 3.761 -11.840 6.786 1.00 92.50 99 GLN A CA 1
ATOM 711 C C . GLN A 1 99 ? 5.113 -11.209 6.433 1.00 92.50 99 GLN A C 1
ATOM 713 O O . GLN A 1 99 ? 5.818 -10.722 7.321 1.00 92.50 99 GLN A O 1
ATOM 718 N N . ALA A 1 100 ? 5.463 -11.162 5.146 1.00 92.12 100 ALA A N 1
ATOM 719 C CA . ALA A 1 100 ? 6.693 -10.544 4.668 1.00 92.12 100 ALA A CA 1
ATOM 720 C C . ALA A 1 100 ? 6.730 -9.035 4.954 1.00 92.12 100 ALA A C 1
ATOM 7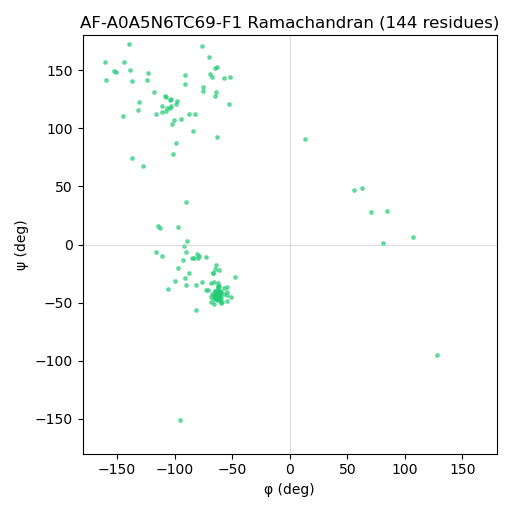22 O O . ALA A 1 100 ? 7.771 -8.521 5.365 1.00 92.12 100 ALA A O 1
ATOM 723 N N . ALA A 1 101 ? 5.611 -8.324 4.787 1.00 92.56 101 ALA A N 1
ATOM 724 C CA . ALA A 1 101 ? 5.515 -6.911 5.144 1.00 92.56 101 ALA A CA 1
ATOM 725 C C . ALA A 1 101 ? 5.594 -6.698 6.667 1.00 92.56 101 ALA A C 1
ATOM 727 O O . ALA A 1 101 ? 6.331 -5.827 7.133 1.00 92.56 101 ALA A O 1
ATOM 728 N N . LEU A 1 102 ? 4.914 -7.533 7.462 1.00 94.38 102 LEU A N 1
ATOM 729 C CA . LEU A 1 102 ? 4.969 -7.478 8.928 1.00 94.38 102 LEU A CA 1
ATOM 730 C C . LEU A 1 102 ? 6.381 -7.737 9.471 1.00 94.38 102 LEU A C 1
ATOM 732 O O . LEU A 1 102 ? 6.794 -7.081 10.432 1.00 94.38 102 LEU A O 1
ATOM 736 N N . ALA A 1 103 ? 7.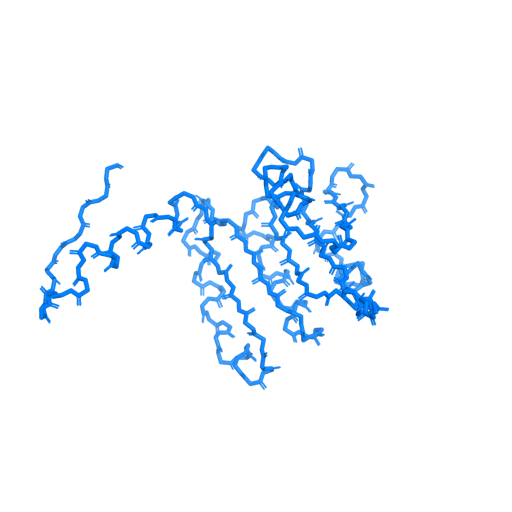160 -8.615 8.835 1.00 96.81 103 ALA A N 1
ATOM 737 C CA . ALA A 1 103 ? 8.558 -8.862 9.194 1.00 96.81 103 ALA A CA 1
ATOM 738 C C . ALA A 1 103 ? 9.451 -7.609 9.057 1.00 96.81 103 ALA A C 1
ATOM 740 O O . ALA A 1 103 ? 10.477 -7.503 9.731 1.00 96.81 103 ALA A O 1
ATOM 741 N N . LEU A 1 104 ? 9.042 -6.624 8.246 1.00 97.00 104 LEU A N 1
ATOM 742 C CA . LEU A 1 104 ? 9.746 -5.352 8.053 1.00 97.00 104 LEU A CA 1
ATOM 743 C C . LEU A 1 104 ? 9.312 -4.253 9.038 1.00 97.00 104 LEU A C 1
ATOM 745 O O . LEU A 1 104 ? 9.836 -3.142 8.977 1.00 97.00 104 LEU A O 1
ATOM 749 N N . THR A 1 105 ? 8.418 -4.545 9.994 1.00 97.25 105 THR A N 1
ATOM 750 C CA . THR A 1 105 ? 7.887 -3.560 10.960 1.00 97.25 105 THR A CA 1
ATOM 751 C C . THR A 1 105 ? 8.983 -2.768 11.670 1.00 97.25 105 THR A C 1
ATOM 753 O O . THR A 1 105 ? 8.874 -1.552 11.818 1.00 97.25 105 THR A O 1
ATOM 756 N N . ARG A 1 106 ? 10.045 -3.440 12.133 1.00 98.12 106 ARG A N 1
ATOM 757 C CA . ARG A 1 106 ? 11.146 -2.772 12.841 1.00 98.12 106 ARG A CA 1
ATOM 758 C C . ARG A 1 106 ? 11.900 -1.811 11.922 1.00 98.12 106 ARG A C 1
ATOM 760 O O . ARG A 1 106 ? 12.106 -0.665 12.300 1.00 98.12 106 ARG A O 1
ATOM 767 N N . GLU A 1 107 ? 12.245 -2.263 10.718 1.00 98.50 107 GLU A N 1
ATOM 768 C CA . GLU A 1 107 ? 12.953 -1.457 9.717 1.00 98.50 107 GLU A CA 1
ATOM 769 C C . GLU A 1 107 ? 12.128 -0.222 9.318 1.00 98.50 107 GLU A C 1
ATOM 771 O O . GLU A 1 107 ? 12.637 0.897 9.310 1.00 98.50 107 GLU A O 1
ATOM 776 N N . ALA A 1 108 ? 10.827 -0.403 9.075 1.00 98.31 108 ALA A N 1
ATOM 777 C CA . ALA A 1 108 ? 9.911 0.681 8.737 1.00 98.31 108 ALA A CA 1
ATOM 778 C C . ALA A 1 108 ? 9.775 1.708 9.874 1.00 98.31 108 ALA A C 1
ATOM 780 O O . ALA A 1 108 ? 9.824 2.914 9.628 1.00 98.31 108 ALA A O 1
ATOM 781 N N . LYS A 1 109 ? 9.677 1.246 11.131 1.00 98.25 109 LYS A N 1
ATOM 782 C CA . LYS A 1 109 ? 9.642 2.119 12.317 1.00 98.25 109 LYS A CA 1
ATOM 783 C C . LYS A 1 109 ? 10.934 2.915 12.485 1.00 98.25 109 LYS A C 1
ATOM 785 O O . LYS A 1 109 ? 10.865 4.120 12.701 1.00 98.25 109 LYS A O 1
ATOM 790 N N . GLU A 1 110 ? 12.092 2.268 12.357 1.00 98.50 110 GLU A N 1
ATOM 791 C CA . GLU A 1 110 ? 13.405 2.928 12.426 1.00 98.50 110 GLU A CA 1
ATOM 792 C C . GLU A 1 110 ? 13.570 3.977 11.309 1.00 98.50 110 GLU A C 1
ATOM 794 O O . GLU A 1 110 ? 14.138 5.046 11.537 1.00 98.50 110 GLU A O 1
ATOM 799 N N . ALA A 1 111 ? 13.020 3.718 10.119 1.00 98.25 111 ALA A N 1
ATOM 800 C CA . ALA A 1 111 ? 13.025 4.655 8.997 1.00 98.25 111 ALA A CA 1
ATOM 801 C C . ALA A 1 111 ? 11.959 5.768 9.092 1.00 98.25 111 ALA A C 1
ATOM 803 O O . ALA A 1 111 ? 12.019 6.723 8.312 1.00 98.25 111 ALA A O 1
ATOM 804 N N . GLY A 1 112 ? 10.998 5.664 10.018 1.00 98.25 112 GLY A N 1
ATOM 805 C CA . GLY A 1 112 ? 9.866 6.588 10.144 1.00 98.25 112 GLY A CA 1
ATOM 806 C C . GLY A 1 112 ? 8.841 6.469 9.009 1.00 98.25 112 GLY A C 1
ATOM 807 O O . GLY A 1 112 ? 8.198 7.457 8.659 1.00 98.25 112 GLY A O 1
ATOM 808 N N . VAL A 1 113 ? 8.713 5.284 8.407 1.00 98.44 113 VAL A N 1
ATOM 809 C CA . VAL A 1 113 ? 7.881 5.039 7.223 1.00 98.44 113 VAL A CA 1
ATOM 810 C C . VAL A 1 113 ? 6.619 4.265 7.604 1.00 98.44 113 VAL A C 1
ATOM 812 O O . VAL A 1 113 ? 6.723 3.125 8.057 1.00 98.44 113 VAL A O 1
ATOM 815 N N . PRO A 1 114 ? 5.418 4.836 7.409 1.00 97.69 114 PRO A N 1
ATOM 816 C CA . PRO A 1 114 ? 4.179 4.097 7.599 1.00 97.69 114 PRO A CA 1
ATOM 817 C C . PRO A 1 114 ? 3.930 3.136 6.427 1.00 97.69 114 PRO A C 1
ATOM 819 O O . PRO A 1 114 ? 4.066 3.511 5.259 1.00 97.69 114 PRO A O 1
ATOM 822 N N . LEU A 1 115 ? 3.531 1.907 6.759 1.00 97.00 115 LEU A N 1
ATOM 823 C CA . LEU A 1 115 ? 3.117 0.873 5.811 1.00 97.00 115 LEU A CA 1
ATOM 824 C C . LEU A 1 115 ? 1.639 0.535 6.061 1.00 97.00 115 LEU A C 1
ATOM 826 O O . LEU A 1 115 ? 1.304 -0.020 7.107 1.00 97.00 115 LEU A O 1
ATOM 830 N N . TYR A 1 116 ? 0.765 0.875 5.116 1.00 95.75 116 TYR A N 1
ATOM 831 C CA . TYR A 1 116 ? -0.670 0.585 5.150 1.00 95.75 116 TYR A CA 1
ATOM 832 C C . TYR A 1 116 ? -0.966 -0.650 4.295 1.00 95.75 116 TYR A C 1
ATOM 834 O O . TYR A 1 116 ? -1.236 -0.544 3.100 1.00 95.75 116 TYR A O 1
ATOM 842 N N . ILE A 1 117 ? -0.862 -1.829 4.898 1.00 93.62 117 ILE A N 1
ATOM 843 C CA . ILE A 1 117 ? -1.037 -3.101 4.187 1.00 93.62 117 ILE A CA 1
ATOM 844 C C . ILE A 1 117 ? -2.491 -3.578 4.237 1.00 93.62 117 ILE A C 1
ATOM 846 O O . ILE A 1 117 ? -3.173 -3.362 5.240 1.00 93.62 117 ILE A O 1
ATOM 850 N N . GLY A 1 118 ? -2.955 -4.235 3.175 1.00 92.94 118 GLY A N 1
ATOM 851 C CA . GLY A 1 118 ? -4.281 -4.846 3.110 1.00 92.94 118 GLY A CA 1
ATOM 852 C C . GLY A 1 118 ? -5.412 -3.826 3.232 1.00 92.94 118 GLY A C 1
ATOM 853 O O . GLY A 1 118 ? -6.308 -3.997 4.048 1.00 92.94 118 GLY A O 1
ATOM 854 N N . CYS A 1 119 ? -5.362 -2.730 2.471 1.00 93.88 119 CYS A N 1
ATOM 855 C CA . CYS A 1 119 ? -6.382 -1.672 2.463 1.00 93.88 119 CYS A CA 1
ATOM 856 C C . CYS A 1 119 ? -7.489 -1.922 1.420 1.00 93.88 119 CYS A C 1
ATOM 858 O O . CYS A 1 119 ? -7.949 -0.987 0.757 1.00 93.88 119 CYS A O 1
ATOM 860 N N . GLY A 1 120 ? -7.876 -3.184 1.232 1.00 90.88 120 GLY A N 1
ATOM 861 C CA . GLY A 1 120 ? -8.929 -3.615 0.318 1.00 90.88 120 GLY A CA 1
ATOM 862 C C . GLY A 1 120 ? -10.292 -3.773 1.000 1.00 90.88 120 GLY A C 1
ATOM 863 O O . GLY A 1 120 ? -10.625 -3.078 1.964 1.00 90.88 120 GLY A O 1
ATOM 864 N N . ALA A 1 121 ? -11.107 -4.687 0.467 1.00 90.50 121 ALA A N 1
ATOM 865 C CA . ALA A 1 121 ? -12.378 -5.072 1.078 1.00 90.50 121 ALA A CA 1
ATOM 866 C C . ALA A 1 121 ? -12.158 -6.092 2.210 1.00 90.50 121 ALA A C 1
ATOM 868 O O . ALA A 1 121 ? -12.537 -5.835 3.353 1.00 90.50 121 ALA A O 1
ATOM 869 N N . SER A 1 122 ? -11.505 -7.214 1.904 1.00 89.75 122 SER A N 1
ATOM 870 C CA . SER A 1 122 ? -11.047 -8.200 2.879 1.00 89.75 122 SER A CA 1
ATOM 871 C C . SER A 1 122 ? -9.717 -8.778 2.390 1.00 89.75 122 SER A C 1
ATOM 873 O O . SER A 1 122 ? -9.734 -9.464 1.380 1.00 89.75 122 SER A O 1
ATOM 875 N N . PRO A 1 123 ? -8.580 -8.484 3.044 1.00 89.69 123 PRO A N 1
ATOM 876 C CA . PRO A 1 123 ? -8.424 -7.648 4.236 1.00 89.69 123 PRO A CA 1
ATOM 877 C C . PRO A 1 123 ? -8.667 -6.148 3.963 1.00 89.69 123 PRO A C 1
ATOM 879 O O . PRO A 1 123 ? -8.633 -5.686 2.823 1.00 89.69 123 PRO A O 1
ATOM 882 N N . GLY A 1 124 ? -8.927 -5.375 5.024 1.00 92.12 124 GLY A N 1
ATOM 883 C CA . GLY A 1 124 ? -9.072 -3.913 4.956 1.00 92.12 124 GLY A CA 1
ATOM 884 C C . GLY A 1 124 ? -10.355 -3.417 5.595 1.00 92.12 124 GLY A C 1
ATOM 885 O O . GLY A 1 124 ? -10.399 -3.233 6.813 1.00 92.12 124 GLY A O 1
ATOM 886 N N . LEU A 1 125 ? -11.409 -3.222 4.800 1.00 93.50 125 LEU A N 1
ATOM 887 C CA . LEU A 1 125 ? -12.727 -2.854 5.324 1.00 93.50 125 LEU A CA 1
ATOM 888 C C . LEU A 1 125 ? -13.206 -3.858 6.380 1.00 93.50 125 LEU A C 1
ATOM 890 O O . LEU A 1 125 ? -13.690 -3.443 7.429 1.00 93.50 125 LEU A O 1
ATOM 894 N N . SER A 1 126 ? -12.983 -5.155 6.155 1.00 93.88 126 SER A N 1
ATOM 895 C CA . SER A 1 126 ? -13.288 -6.209 7.125 1.00 93.88 126 SER A CA 1
ATOM 896 C C . SER A 1 126 ? -12.580 -6.002 8.471 1.00 93.88 126 SER A C 1
ATOM 898 O O . SER A 1 126 ? -13.185 -6.214 9.517 1.00 93.88 126 SER A O 1
ATOM 900 N N . ASN A 1 127 ? -11.332 -5.518 8.467 1.00 92.75 127 ASN A N 1
ATOM 901 C CA . ASN A 1 127 ? -10.572 -5.246 9.692 1.00 92.75 127 ASN A CA 1
ATOM 902 C C . ASN A 1 127 ? -11.136 -4.031 10.436 1.00 92.75 127 ASN A C 1
ATOM 904 O O . ASN A 1 127 ? -11.224 -4.041 11.660 1.00 92.75 127 ASN A O 1
ATOM 908 N N . VAL A 1 128 ? -11.543 -2.990 9.702 1.00 95.38 128 VAL A N 1
ATOM 909 C CA . VAL A 1 128 ? -12.184 -1.807 10.293 1.00 95.38 128 VAL A CA 1
AT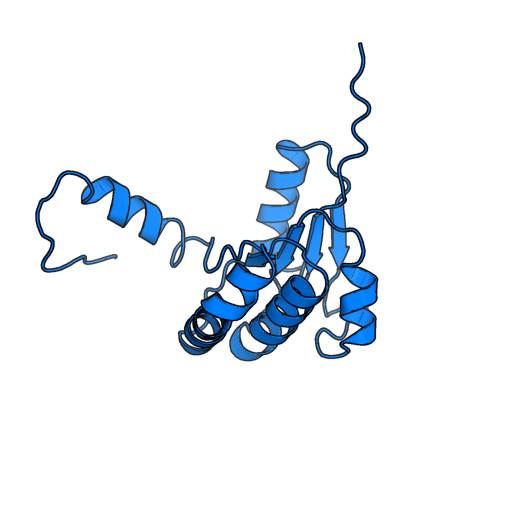OM 910 C C . VAL A 1 128 ? -13.544 -2.170 10.887 1.00 95.38 128 VAL A C 1
ATOM 912 O O . VAL A 1 128 ? -13.831 -1.768 12.008 1.00 95.38 128 VAL A O 1
ATOM 915 N N . MET A 1 129 ? -14.351 -2.968 10.180 1.00 96.06 129 MET A N 1
ATOM 916 C CA . MET A 1 129 ? -15.641 -3.459 10.675 1.00 96.06 129 MET A CA 1
ATOM 917 C C . MET A 1 129 ? -15.483 -4.334 11.919 1.00 96.06 129 MET A C 1
ATOM 919 O O . MET A 1 129 ? -16.248 -4.180 12.865 1.00 96.06 129 MET A O 1
ATOM 923 N N . ALA A 1 130 ? -14.486 -5.223 11.934 1.00 95.56 130 ALA A N 1
ATOM 924 C CA . ALA A 1 130 ? -14.174 -6.036 13.102 1.00 95.56 130 ALA A CA 1
ATOM 925 C C . ALA A 1 130 ? -13.843 -5.150 14.309 1.00 95.56 130 ALA A C 1
ATOM 927 O O . ALA A 1 130 ? -14.454 -5.305 15.358 1.00 95.56 130 ALA A O 1
ATOM 928 N N . MET A 1 131 ? -12.951 -4.168 14.142 1.00 95.56 131 MET A N 1
ATOM 929 C CA . MET A 1 131 ? -12.608 -3.243 15.224 1.00 95.56 131 MET A CA 1
ATOM 930 C C . MET A 1 131 ? -13.810 -2.421 15.695 1.00 95.56 131 MET A C 1
ATOM 932 O O . MET A 1 131 ? -14.006 -2.293 16.897 1.00 95.56 131 MET A O 1
ATOM 936 N N . ASP A 1 132 ? -14.626 -1.890 14.783 1.00 96.38 132 ASP A N 1
ATOM 937 C CA . ASP A 1 132 ? -15.832 -1.130 15.131 1.00 96.38 132 ASP A CA 1
ATOM 938 C C . ASP A 1 132 ? -16.816 -1.977 15.952 1.00 96.38 132 ASP A C 1
ATOM 940 O O . ASP A 1 132 ? -17.261 -1.554 17.017 1.00 96.38 132 ASP A O 1
ATOM 944 N N . ALA A 1 133 ? -17.063 -3.219 15.527 1.00 95.38 133 ALA A N 1
ATOM 945 C CA . ALA A 1 133 ? -17.968 -4.138 16.211 1.00 95.38 133 ALA A CA 1
ATOM 946 C C . ALA A 1 133 ? -17.471 -4.580 17.596 1.00 95.38 133 ALA A C 1
ATOM 948 O O . ALA A 1 133 ? -18.283 -4.971 18.434 1.00 95.38 133 ALA A O 1
ATOM 949 N N . THR A 1 134 ? -16.158 -4.549 17.841 1.00 96.75 134 THR A N 1
ATOM 950 C CA . THR A 1 134 ? -15.576 -5.138 19.051 1.00 96.75 134 THR A CA 1
ATOM 951 C C . THR A 1 134 ? -14.897 -4.147 19.994 1.00 96.75 134 THR A C 1
ATOM 953 O O . THR A 1 134 ? -14.474 -4.562 21.068 1.00 96.75 134 THR A O 1
ATOM 956 N N . HIS A 1 135 ? -14.752 -2.865 19.640 1.00 96.19 135 HIS A N 1
ATOM 957 C CA . HIS A 1 135 ? -13.926 -1.927 20.418 1.00 96.19 135 HIS A CA 1
ATOM 958 C C . HIS A 1 135 ? -14.431 -1.635 21.842 1.00 96.19 135 HIS A C 1
ATOM 960 O O . HIS A 1 135 ? -13.641 -1.197 22.676 1.00 96.19 135 HIS A O 1
ATOM 966 N N . GLU A 1 136 ? -15.717 -1.863 22.124 1.00 96.81 136 GLU A N 1
ATOM 967 C CA . GLU A 1 136 ? -16.310 -1.696 23.462 1.00 96.81 136 GLU A CA 1
ATOM 968 C C . GLU A 1 136 ? -16.282 -2.984 24.304 1.00 96.81 136 GLU A C 1
ATOM 970 O O . GLU A 1 136 ? -16.740 -2.984 25.446 1.00 96.81 136 GLU A O 1
ATOM 975 N N . LEU A 1 137 ? -15.775 -4.093 23.755 1.00 97.25 137 LEU A N 1
ATOM 976 C CA . LEU A 1 137 ? -15.708 -5.378 24.445 1.00 97.25 137 LEU A CA 1
ATOM 977 C C . LEU A 1 137 ? -14.378 -5.529 25.188 1.00 97.25 137 LEU A C 1
ATOM 979 O O . LEU A 1 137 ? -13.313 -5.246 24.644 1.00 97.25 137 LEU A O 1
ATOM 983 N N . ASP A 1 138 ? -14.436 -6.065 26.407 1.00 97.06 138 ASP A N 1
ATOM 984 C CA . ASP A 1 138 ? -13.235 -6.363 27.198 1.00 97.06 138 ASP A CA 1
ATOM 985 C C . ASP A 1 138 ? -12.405 -7.515 26.596 1.00 97.06 138 ASP A C 1
ATOM 987 O O . ASP A 1 138 ? -11.177 -7.539 26.708 1.00 97.06 138 ASP A O 1
ATOM 991 N N . SER A 1 139 ? -13.069 -8.491 25.965 1.00 96.25 139 SER A N 1
ATOM 992 C CA . SER A 1 139 ? -12.446 -9.674 25.360 1.00 96.25 139 SER A CA 1
ATOM 993 C C . SER A 1 139 ? -13.269 -10.221 24.198 1.00 96.25 139 SER A C 1
ATOM 995 O O . SER A 1 139 ? -14.497 -10.148 24.211 1.00 96.25 139 SER A O 1
ATOM 997 N N . ILE A 1 140 ? -12.586 -10.818 23.220 1.00 96.44 140 ILE A N 1
ATOM 998 C CA . ILE A 1 140 ? -13.189 -11.401 22.017 1.00 96.44 140 ILE A CA 1
ATOM 999 C C . ILE A 1 140 ? -12.617 -12.808 21.834 1.00 96.44 140 ILE A C 1
ATOM 1001 O O . ILE A 1 140 ? -11.400 -12.957 21.721 1.00 96.44 140 ILE A O 1
ATOM 1005 N N . ASP A 1 141 ? -13.482 -13.821 21.780 1.00 96.56 141 ASP A N 1
ATOM 1006 C CA . ASP A 1 141 ? -13.069 -15.213 21.550 1.00 96.56 141 ASP A CA 1
ATOM 1007 C C . ASP A 1 141 ? -13.041 -15.581 20.058 1.00 96.56 141 ASP A C 1
ATOM 1009 O O . ASP A 1 141 ? -12.186 -16.351 19.619 1.00 96.56 141 ASP A O 1
ATOM 1013 N N . SER A 1 142 ? -13.959 -15.027 19.259 1.00 96.31 142 SER A N 1
ATOM 1014 C CA . SER A 1 142 ? -14.063 -15.306 17.824 1.00 96.31 142 SER A CA 1
ATOM 1015 C C . SER A 1 142 ? -14.642 -14.128 17.040 1.00 96.31 142 SER A C 1
ATOM 1017 O O . SER A 1 142 ? -15.479 -13.378 17.542 1.00 96.31 142 SER A O 1
ATOM 1019 N N . ILE A 1 143 ? -14.206 -13.994 15.785 1.00 94.81 143 ILE A N 1
ATOM 1020 C CA . ILE A 1 143 ? -14.782 -13.089 14.786 1.00 94.81 143 ILE A CA 1
ATOM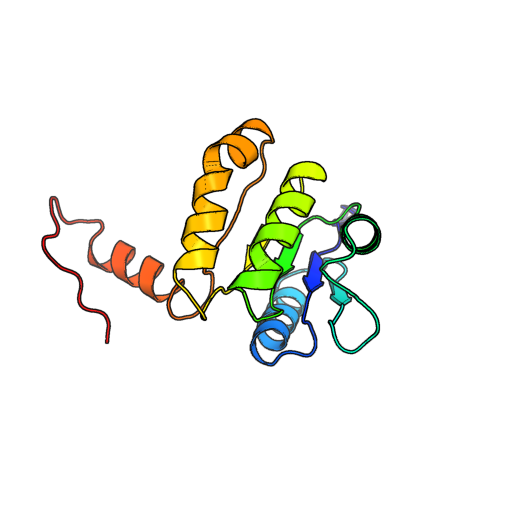 1021 C C . ILE A 1 143 ? -14.972 -13.898 13.507 1.00 94.81 143 ILE A C 1
ATOM 1023 O O . ILE A 1 143 ? -13.994 -14.337 12.904 1.00 94.81 143 ILE A O 1
ATOM 1027 N N . ASP A 1 144 ? -16.225 -14.069 13.098 1.00 94.12 144 ASP A N 1
ATOM 1028 C CA . ASP A 1 144 ? -16.584 -14.756 11.862 1.00 94.12 144 ASP A CA 1
ATOM 1029 C C . ASP A 1 144 ? -16.962 -13.718 10.800 1.00 94.12 144 ASP A C 1
ATOM 1031 O O . ASP A 1 144 ? -17.888 -12.926 10.983 1.00 94.12 144 ASP A O 1
ATOM 1035 N N . ILE A 1 145 ? -16.212 -13.704 9.697 1.00 87.81 145 ILE A N 1
ATOM 1036 C CA . ILE A 1 145 ? -16.397 -12.777 8.576 1.00 87.81 145 ILE A CA 1
ATOM 1037 C C . ILE A 1 145 ? -16.910 -13.595 7.388 1.00 87.81 145 ILE A C 1
ATOM 1039 O O . ILE A 1 145 ? -16.239 -14.534 6.958 1.00 87.81 145 ILE A O 1
ATOM 1043 N N . CYS A 1 146 ? -18.107 -13.253 6.907 1.00 80.31 146 CYS A N 1
ATOM 1044 C CA . CYS A 1 146 ? -18.776 -13.905 5.777 1.00 80.31 146 CYS A CA 1
ATOM 1045 C C . CYS A 1 146 ? -18.418 -13.266 4.433 1.00 80.31 146 CYS A C 1
ATOM 1047 O O . CYS A 1 146 ? -18.330 -12.017 4.383 1.00 80.31 146 CYS A O 1
#

Radius of gyration: 16.39 Å; Cα contacts (8 Å, |Δi|>4): 230; chains: 1; bounding box: 36×48×47 Å

pLDDT: mean 91.07, std 10.89, range [40.41, 98.5]

Mean predicted aligned error: 4.82 Å

InterPro domains:
  IPR005097 Saccharopine dehydrogenase, NADP binding domain [PF03435] (42-113)
  IPR036291 NAD(P)-binding domain superfamily [SSF51735] (8-133)

Sequence (146 aa):
MANNTNSKPVVFIGAAGGMCRVAVERFAKASNAQLVLADLNTALNPFDESALARLIGGAGLVVLGAGPYAKTSHPAVKACIAARIPYLDFNDDDVESTQAALALTREAKEAGVPLYIGCGASPGLSNVMAMDATHELDSIDSIDIC

Nearest PDB structures (foldseek):
  5ide-assembly1_D  TM=5.633E-01  e=1.593E-01  Rattus norvegicus
  5idf-assembly1_B  TM=5.633E-01  e=1.593E-01  Rattus norvegicus
  5idf-assembly1_D  TM=5.633E-01  e=1.593E-01  Rattus norvegicus
  5fwy-assembly2_D  TM=5.742E-01  e=2.040E-01  Rattus norvegicus
  1uqr-assembly1_I  TM=5.025E-01  e=1.593E-01  Actinobacillus pleuropneumoniae